Protein AF-A0A942KRL1-F1 (afdb_monomer)

Foldseek 3Di:
DD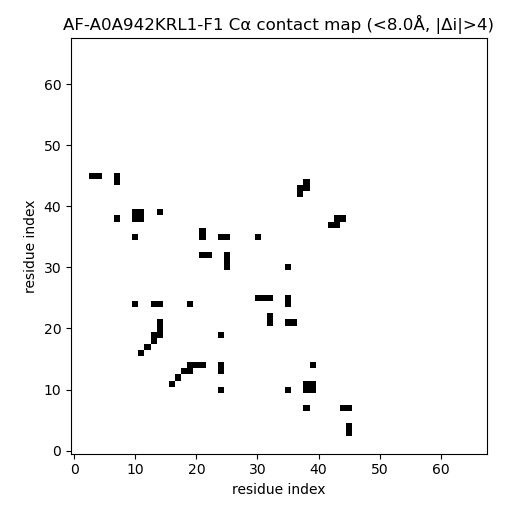PQQVLLVQLC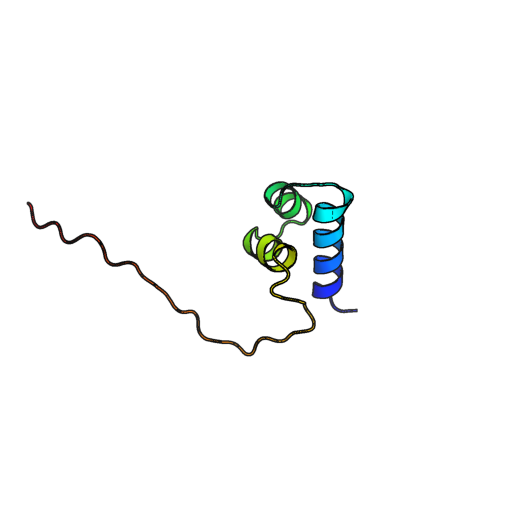CCCPPVVDDLVVSCVVVVHDSVSSCCSVVVVDDPPDPPDCDDDPPPPDDDDPDDDD

pLDDT: mean 76.75, std 17.16, range [39.56, 94.81]

Structure (mmCIF, N/CA/C/O backbone):
data_AF-A0A942KRL1-F1
#
_entry.id   AF-A0A942KRL1-F1
#
loop_
_atom_site.group_PDB
_atom_site.id
_atom_site.type_symbol
_atom_site.label_atom_id
_atom_site.label_alt_id
_atom_site.label_comp_id
_atom_site.label_asym_id
_atom_site.label_entity_id
_atom_site.label_seq_id
_atom_site.pdbx_PDB_ins_code
_atom_site.Cartn_x
_atom_site.Cartn_y
_atom_site.Cartn_z
_atom_site.occupancy
_atom_site.B_iso_or_equiv
_atom_site.auth_seq_id
_atom_site.auth_comp_id
_atom_site.auth_asym_id
_atom_site.auth_atom_id
_atom_site.pdbx_PDB_model_num
ATOM 1 N N . MET A 1 1 ? 9.945 -16.717 9.325 1.00 57.16 1 MET A N 1
ATOM 2 C CA . MET A 1 1 ? 8.837 -15.819 8.939 1.00 57.16 1 MET A CA 1
ATOM 3 C C . MET A 1 1 ? 9.430 -14.577 8.288 1.00 57.16 1 MET A C 1
ATOM 5 O O . MET A 1 1 ? 10.289 -13.957 8.903 1.00 57.16 1 MET A O 1
ATOM 9 N N . SER A 1 2 ? 9.067 -14.249 7.048 1.00 74.75 2 SER A N 1
ATOM 10 C CA . SER A 1 2 ? 9.566 -13.058 6.341 1.00 74.75 2 SER A CA 1
ATOM 11 C C . SER A 1 2 ? 8.584 -11.898 6.484 1.00 74.75 2 SER A C 1
ATOM 13 O O . SER A 1 2 ? 7.432 -12.025 6.076 1.00 74.75 2 SER A O 1
ATOM 15 N N . ILE A 1 3 ? 9.058 -10.764 7.006 1.00 77.88 3 ILE A N 1
ATOM 16 C CA . ILE A 1 3 ? 8.257 -9.555 7.290 1.00 77.88 3 ILE A CA 1
ATOM 17 C C . ILE A 1 3 ? 7.476 -9.071 6.051 1.00 77.88 3 ILE A C 1
ATOM 19 O O . ILE A 1 3 ? 6.360 -8.574 6.167 1.00 77.88 3 ILE A O 1
ATOM 23 N N . GLU A 1 4 ? 8.025 -9.254 4.845 1.00 82.06 4 GLU A N 1
ATOM 24 C CA . GLU A 1 4 ? 7.371 -8.823 3.602 1.00 82.06 4 GLU A CA 1
ATOM 25 C C . GLU A 1 4 ? 6.121 -9.635 3.228 1.00 82.06 4 GLU A C 1
ATOM 27 O O . GLU A 1 4 ? 5.203 -9.081 2.624 1.00 82.06 4 GLU A O 1
ATOM 32 N N . VAL A 1 5 ? 6.058 -10.921 3.596 1.00 86.12 5 VAL A N 1
ATOM 33 C CA . VAL A 1 5 ? 4.904 -11.788 3.287 1.00 86.12 5 VAL A CA 1
ATOM 34 C C . VAL A 1 5 ? 3.703 -11.393 4.140 1.00 86.12 5 VAL A C 1
ATOM 36 O O . VAL A 1 5 ? 2.615 -11.197 3.610 1.00 86.12 5 VAL A O 1
ATOM 39 N N . GLU A 1 6 ? 3.922 -11.148 5.431 1.00 88.50 6 GLU A N 1
ATOM 40 C CA . GLU A 1 6 ? 2.872 -10.677 6.340 1.00 88.50 6 GLU A CA 1
ATOM 41 C C . GLU A 1 6 ? 2.311 -9.312 5.902 1.00 88.50 6 GLU A C 1
ATOM 43 O O . GLU A 1 6 ? 1.111 -9.046 5.995 1.00 88.50 6 GLU A O 1
ATOM 48 N N . LEU A 1 7 ? 3.174 -8.432 5.381 1.00 88.94 7 LEU A N 1
ATOM 49 C CA . LEU A 1 7 ? 2.745 -7.138 4.857 1.00 88.94 7 LEU A CA 1
ATOM 50 C C . LEU A 1 7 ? 1.875 -7.289 3.601 1.00 88.94 7 LEU A C 1
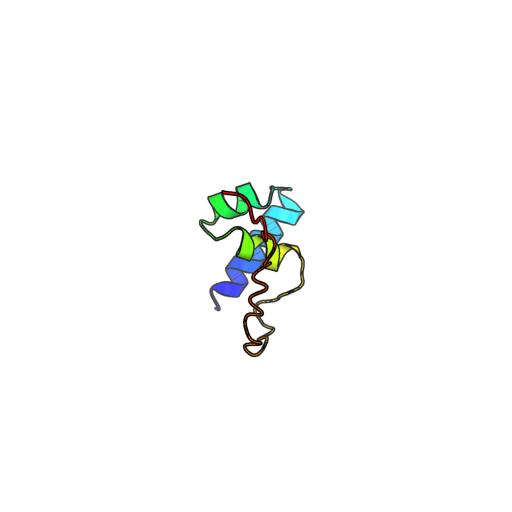ATOM 52 O O . LEU A 1 7 ? 0.859 -6.604 3.476 1.00 88.94 7 LEU A O 1
ATOM 56 N N . TYR A 1 8 ? 2.268 -8.176 2.684 1.00 90.25 8 TYR A N 1
ATOM 57 C CA . TYR A 1 8 ? 1.502 -8.486 1.479 1.00 90.25 8 TYR A CA 1
ATOM 58 C C . TYR A 1 8 ? 0.096 -8.999 1.821 1.00 90.25 8 TYR A C 1
ATOM 60 O O . TYR A 1 8 ? -0.889 -8.469 1.303 1.00 90.25 8 TYR A O 1
ATOM 68 N N . GLU A 1 9 ? -0.001 -9.961 2.741 1.00 90.12 9 GLU A N 1
ATOM 69 C CA . GLU A 1 9 ? -1.272 -10.550 3.178 1.00 90.12 9 GLU A CA 1
ATOM 70 C C . GLU A 1 9 ? -2.211 -9.499 3.780 1.00 90.12 9 GLU A C 1
ATOM 72 O O . GLU A 1 9 ? -3.370 -9.403 3.376 1.00 90.12 9 GLU A O 1
ATOM 77 N N . LYS A 1 10 ? -1.701 -8.635 4.669 1.00 92.56 10 LYS A N 1
ATOM 78 C CA . LYS A 1 10 ? -2.497 -7.553 5.275 1.00 92.56 10 LYS A CA 1
ATOM 79 C C . LYS A 1 10 ? -3.021 -6.560 4.241 1.00 92.56 10 LYS A C 1
ATOM 81 O O . LYS A 1 10 ? -4.171 -6.137 4.322 1.00 92.56 10 LYS A O 1
ATOM 86 N N . ILE A 1 11 ? -2.193 -6.170 3.267 1.00 92.69 11 ILE A N 1
ATOM 87 C CA . ILE A 1 11 ? -2.615 -5.251 2.199 1.00 92.69 11 ILE A CA 1
ATOM 88 C C . ILE A 1 11 ? -3.728 -5.883 1.365 1.00 92.69 11 ILE A C 1
ATOM 90 O O . ILE A 1 11 ? -4.726 -5.218 1.088 1.00 92.69 11 ILE A O 1
ATOM 94 N N . ARG A 1 12 ? -3.567 -7.157 0.991 1.00 90.50 12 ARG A N 1
ATOM 95 C CA . ARG A 1 12 ? -4.548 -7.896 0.195 1.00 90.50 12 ARG A CA 1
ATOM 96 C C . ARG A 1 12 ? -5.872 -8.033 0.942 1.00 90.50 12 ARG A C 1
ATOM 98 O O . ARG A 1 12 ? -6.914 -7.724 0.378 1.00 90.50 12 ARG A O 1
ATOM 105 N N . GLN A 1 13 ? -5.814 -8.378 2.228 1.00 93.06 13 GLN A N 1
ATOM 106 C CA . GLN A 1 13 ? -6.991 -8.493 3.082 1.00 93.06 13 GLN A CA 1
ATOM 107 C C . GLN A 1 13 ? -7.763 -7.171 3.161 1.00 93.06 13 GLN A C 1
ATOM 109 O O . GLN A 1 13 ? -8.960 -7.132 2.897 1.00 93.06 13 GLN A O 1
ATOM 114 N N . PHE A 1 14 ? -7.077 -6.063 3.443 1.00 92.75 14 PHE A N 1
ATOM 115 C CA . PHE A 1 14 ? -7.709 -4.744 3.518 1.00 92.75 14 PHE A CA 1
ATOM 116 C C . PHE A 1 14 ? -8.268 -4.245 2.184 1.00 92.75 14 PHE A C 1
ATOM 118 O O . PHE A 1 14 ? -9.227 -3.473 2.165 1.00 92.75 14 PHE A O 1
ATOM 125 N N . TYR A 1 15 ? -7.664 -4.644 1.069 1.00 91.44 15 TYR A N 1
ATOM 126 C CA . TYR A 1 15 ? -8.122 -4.233 -0.249 1.00 91.44 15 TYR A CA 1
ATOM 127 C C . TYR A 1 15 ? -9.322 -5.061 -0.729 1.00 91.44 15 TYR A C 1
ATOM 129 O O . TYR A 1 15 ? -10.306 -4.485 -1.181 1.00 91.44 15 TYR A O 1
ATOM 137 N N . GLU A 1 16 ? -9.255 -6.389 -0.604 1.00 89.56 16 GLU A N 1
ATOM 138 C CA . GLU A 1 16 ? -10.273 -7.311 -1.124 1.00 89.56 16 GLU A CA 1
ATOM 139 C C . GLU A 1 16 ? -11.451 -7.507 -0.162 1.00 89.56 16 GLU A C 1
ATOM 141 O O . GLU A 1 16 ? -12.593 -7.523 -0.612 1.00 89.56 16 GLU A O 1
ATOM 146 N N . HIS A 1 17 ? -11.202 -7.619 1.149 1.00 90.12 17 HIS A N 1
ATOM 147 C CA . HIS A 1 17 ? -12.266 -7.852 2.134 1.00 90.12 17 HIS A CA 1
ATOM 148 C C . HIS A 1 17 ? -12.876 -6.553 2.664 1.00 90.12 17 HIS A C 1
ATOM 150 O O . HIS A 1 17 ? -14.096 -6.431 2.715 1.00 90.12 17 HIS A O 1
ATOM 156 N N . ASP A 1 18 ? -12.045 -5.572 3.030 1.00 88.62 18 ASP A N 1
ATOM 157 C CA . ASP A 1 18 ? -12.537 -4.320 3.629 1.00 88.62 18 ASP A CA 1
ATOM 158 C C . ASP A 1 18 ? -12.864 -3.242 2.577 1.00 88.62 18 ASP A C 1
ATOM 160 O O . ASP A 1 18 ? -13.388 -2.180 2.919 1.00 88.62 18 ASP A O 1
ATOM 164 N N . GLY A 1 19 ? -12.518 -3.464 1.301 1.00 91.12 19 GLY A N 1
ATOM 165 C CA . GLY A 1 19 ? -12.740 -2.497 0.220 1.00 91.12 19 GLY A CA 1
ATOM 166 C C . GLY A 1 19 ? -12.015 -1.161 0.429 1.00 91.12 19 GLY A C 1
ATOM 167 O O . GLY A 1 19 ? -12.417 -0.128 -0.115 1.00 91.12 19 GLY A O 1
ATOM 168 N N . MET A 1 20 ? -10.960 -1.136 1.250 1.00 92.00 20 MET A N 1
ATOM 169 C CA . MET A 1 20 ? -10.272 0.103 1.588 1.00 92.00 20 MET A CA 1
ATOM 170 C C . MET A 1 20 ? -9.491 0.658 0.398 1.00 92.00 20 MET A C 1
ATOM 172 O O . MET A 1 20 ? -8.790 -0.047 -0.328 1.00 92.00 20 MET A O 1
ATOM 176 N N . SER A 1 21 ? -9.517 1.985 0.249 1.00 93.38 21 SER A N 1
ATOM 177 C CA . SER A 1 21 ? -8.672 2.648 -0.745 1.00 93.38 21 SER A CA 1
ATOM 178 C C . SER A 1 21 ? -7.182 2.454 -0.435 1.00 93.38 21 SER A C 1
ATOM 180 O O . SER A 1 21 ? -6.755 2.481 0.722 1.00 93.38 21 SER A O 1
ATOM 182 N N . GLN A 1 22 ? -6.347 2.389 -1.476 1.00 92.06 22 GLN A N 1
ATOM 183 C CA . GLN A 1 22 ? -4.889 2.257 -1.328 1.00 92.06 22 GLN A CA 1
ATOM 184 C C . GLN A 1 22 ? -4.269 3.345 -0.426 1.00 92.06 22 GLN A C 1
ATOM 186 O O . GLN A 1 22 ? -3.273 3.113 0.257 1.00 92.06 22 GLN A O 1
ATOM 191 N N . ARG A 1 23 ? -4.858 4.552 -0.404 1.00 93.56 23 ARG A N 1
ATOM 192 C CA . ARG A 1 23 ? -4.426 5.654 0.473 1.00 93.56 23 ARG A CA 1
ATOM 193 C C . ARG A 1 23 ? -4.733 5.378 1.945 1.00 93.56 23 ARG A C 1
ATOM 195 O O . ARG A 1 23 ? -3.915 5.727 2.792 1.00 93.56 23 ARG A O 1
ATOM 202 N N . ALA A 1 24 ? -5.889 4.787 2.245 1.00 94.12 24 ALA A N 1
ATOM 203 C CA . ALA A 1 24 ? -6.259 4.414 3.607 1.00 94.12 24 ALA A CA 1
ATOM 204 C C . ALA A 1 24 ? -5.342 3.301 4.131 1.00 94.12 24 ALA A C 1
ATOM 206 O O . ALA A 1 24 ? -4.794 3.425 5.224 1.00 94.12 24 ALA A O 1
ATOM 207 N N . ILE A 1 25 ? -5.076 2.288 3.301 1.00 93.94 25 ILE A N 1
ATOM 208 C CA . ILE A 1 25 ? -4.168 1.178 3.624 1.00 93.94 25 ILE A CA 1
ATOM 209 C C . ILE A 1 25 ? -2.750 1.693 3.907 1.00 93.94 25 ILE A C 1
ATOM 211 O O . ILE A 1 25 ? -2.156 1.335 4.922 1.00 9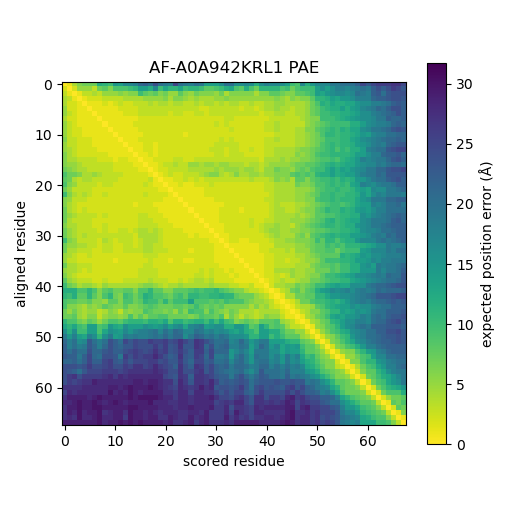3.94 25 ILE A O 1
ATOM 215 N N . ALA A 1 26 ? -2.230 2.594 3.064 1.00 94.56 26 ALA A N 1
ATOM 216 C CA . ALA A 1 26 ? -0.907 3.193 3.248 1.00 94.56 26 ALA A CA 1
ATOM 217 C C . ALA A 1 26 ? -0.766 3.914 4.599 1.00 94.56 26 ALA A C 1
ATOM 219 O O . ALA A 1 26 ? 0.238 3.743 5.286 1.00 94.56 26 ALA A O 1
ATOM 220 N N . LYS A 1 27 ? -1.788 4.683 5.004 1.00 94.81 27 LYS A N 1
ATOM 221 C CA . LYS A 1 27 ? -1.812 5.364 6.308 1.00 94.81 27 LYS A CA 1
ATOM 222 C C . LYS A 1 27 ? -1.912 4.377 7.471 1.00 94.81 27 LYS A C 1
ATOM 224 O O . LYS A 1 27 ? -1.213 4.544 8.460 1.00 94.81 27 LYS A O 1
ATOM 229 N N . LYS A 1 28 ? -2.758 3.352 7.342 1.00 93.12 28 LYS A N 1
ATOM 230 C CA . LYS A 1 28 ? -3.015 2.359 8.395 1.00 93.12 28 LYS A CA 1
ATOM 231 C C . LYS A 1 28 ? -1.790 1.495 8.694 1.00 93.12 28 LYS A C 1
ATOM 233 O O . LYS A 1 28 ? -1.512 1.212 9.851 1.00 93.12 28 LYS A O 1
ATOM 238 N N . LEU A 1 29 ? -1.057 1.101 7.654 1.00 91.31 29 LEU A N 1
ATOM 239 C CA . LEU A 1 29 ? 0.146 0.272 7.762 1.00 91.31 29 LEU A CA 1
ATOM 240 C C . LEU A 1 29 ? 1.445 1.092 7.839 1.00 91.31 29 LEU A C 1
ATOM 242 O O . LEU A 1 29 ? 2.516 0.511 7.964 1.00 91.31 29 LEU A O 1
ATOM 246 N N . ASN A 1 30 ? 1.356 2.424 7.759 1.00 93.00 30 ASN A N 1
ATOM 247 C CA . ASN A 1 30 ? 2.491 3.350 7.714 1.00 93.00 30 ASN A CA 1
ATOM 248 C C . ASN A 1 30 ? 3.548 2.981 6.651 1.00 93.00 30 ASN A C 1
ATOM 250 O O . ASN A 1 30 ? 4.754 2.988 6.897 1.00 93.00 30 ASN A O 1
ATOM 254 N N . ILE A 1 31 ? 3.081 2.641 5.449 1.00 90.81 31 ILE A N 1
ATOM 255 C CA . ILE A 1 31 ? 3.924 2.266 4.308 1.00 90.81 31 ILE A CA 1
ATOM 256 C C . ILE A 1 31 ? 3.686 3.195 3.125 1.00 90.81 31 ILE A C 1
ATOM 258 O O . ILE A 1 31 ? 2.657 3.862 3.006 1.00 90.81 31 ILE A O 1
ATOM 262 N N . SER A 1 32 ? 4.641 3.219 2.197 1.00 90.19 32 SER A N 1
ATOM 263 C CA . SER A 1 32 ? 4.505 4.042 1.000 1.00 90.19 32 SER A CA 1
ATOM 264 C C . SER A 1 32 ? 3.318 3.585 0.142 1.00 90.19 32 SER A C 1
ATOM 266 O O . SER A 1 32 ? 3.079 2.389 -0.046 1.00 90.19 32 SER A O 1
ATOM 268 N N . ARG A 1 33 ? 2.614 4.545 -0.471 1.00 88.75 33 ARG A N 1
ATOM 269 C CA . ARG A 1 33 ? 1.554 4.246 -1.450 1.00 8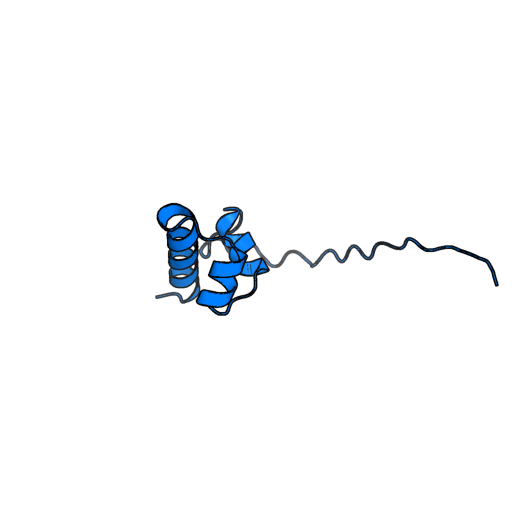8.75 33 ARG A CA 1
ATOM 270 C C . ARG A 1 33 ? 2.074 3.390 -2.610 1.00 88.75 33 ARG A C 1
ATOM 272 O O . ARG A 1 33 ? 1.331 2.570 -3.135 1.00 88.75 33 ARG A O 1
ATOM 279 N N . ASN A 1 34 ? 3.339 3.566 -2.993 1.00 88.06 34 ASN A N 1
ATOM 280 C CA . ASN A 1 34 ? 3.963 2.791 -4.064 1.00 88.06 34 ASN A CA 1
ATOM 281 C C . ASN A 1 34 ? 4.046 1.305 -3.699 1.00 88.06 34 ASN A C 1
ATOM 283 O O . ASN A 1 34 ? 3.803 0.463 -4.555 1.00 88.06 34 ASN A O 1
ATOM 287 N N . THR A 1 35 ? 4.328 0.993 -2.433 1.00 88.88 35 THR A N 1
ATOM 288 C CA . THR A 1 35 ? 4.346 -0.380 -1.913 1.00 88.88 35 THR A CA 1
ATOM 289 C C . THR A 1 35 ? 2.953 -0.999 -1.950 1.00 88.88 35 THR A C 1
ATOM 291 O O . THR A 1 35 ? 2.794 -2.104 -2.454 1.00 88.88 35 THR A O 1
ATOM 294 N N . VAL A 1 36 ? 1.933 -0.264 -1.490 1.00 91.38 36 VAL A N 1
ATOM 295 C CA . VAL A 1 36 ? 0.533 -0.721 -1.556 1.00 91.38 36 VAL A CA 1
ATOM 296 C C . VAL A 1 36 ? 0.122 -0.994 -2.998 1.00 91.38 36 VAL A C 1
ATOM 298 O O . VAL A 1 36 ? -0.365 -2.075 -3.297 1.00 91.38 36 VAL A O 1
ATOM 301 N N . LYS A 1 37 ? 0.382 -0.047 -3.909 1.00 90.62 37 LYS A N 1
ATOM 302 C CA . LYS A 1 37 ? 0.073 -0.197 -5.334 1.00 90.62 37 LYS A CA 1
ATOM 303 C C . LYS A 1 37 ? 0.759 -1.425 -5.936 1.00 90.62 37 LYS A C 1
ATOM 305 O O . LYS A 1 37 ? 0.106 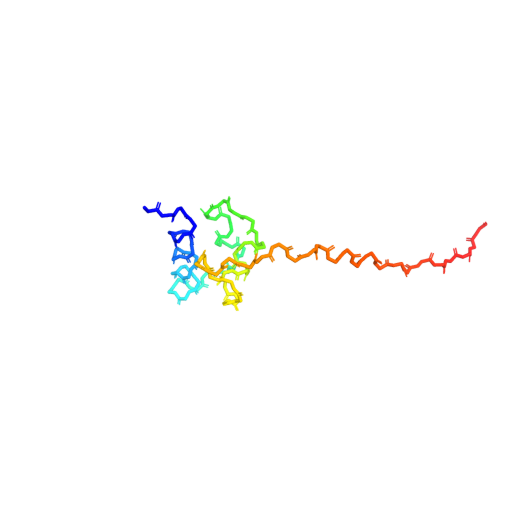-2.227 -6.586 1.00 90.62 37 LYS A O 1
ATOM 310 N N . LYS A 1 38 ? 2.056 -1.594 -5.672 1.00 86.75 38 LYS A N 1
ATOM 311 C CA . LYS A 1 38 ? 2.857 -2.725 -6.153 1.00 86.75 38 LYS A CA 1
ATOM 312 C C . LYS A 1 38 ? 2.244 -4.079 -5.764 1.00 86.75 38 LYS A C 1
ATOM 314 O O . LYS A 1 38 ? 2.234 -4.988 -6.586 1.00 86.75 38 LYS A O 1
ATOM 319 N N . TYR A 1 39 ? 1.718 -4.188 -4.544 1.00 88.44 39 TYR A N 1
ATOM 320 C CA . TYR A 1 39 ? 1.095 -5.416 -4.048 1.00 88.44 39 TYR A CA 1
ATOM 321 C C . TYR A 1 39 ? -0.378 -5.579 -4.455 1.00 88.44 39 TYR A C 1
ATOM 323 O O . TYR A 1 39 ? -0.803 -6.705 -4.692 1.00 88.44 39 TYR A O 1
ATOM 331 N N . CYS A 1 40 ? -1.137 -4.489 -4.608 1.00 86.62 40 CYS A N 1
ATOM 332 C CA . CYS A 1 40 ? -2.506 -4.529 -5.138 1.00 86.62 40 CYS A CA 1
ATOM 333 C C . CYS A 1 40 ? -2.549 -4.879 -6.633 1.00 86.62 40 CYS A C 1
ATOM 335 O O . CYS A 1 40 ? -3.422 -5.630 -7.047 1.00 86.62 40 CYS A O 1
ATOM 337 N N . ASP A 1 41 ? -1.610 -4.368 -7.437 1.00 83.25 41 ASP A N 1
ATOM 338 C CA . ASP A 1 41 ? -1.578 -4.592 -8.890 1.00 83.25 41 ASP A CA 1
ATOM 339 C C . ASP A 1 41 ? -1.187 -6.048 -9.252 1.00 83.25 41 ASP A C 1
ATOM 341 O O . ASP A 1 41 ? -1.175 -6.406 -10.426 1.00 83.25 41 ASP A O 1
ATOM 345 N N . GLY A 1 42 ? -0.805 -6.886 -8.275 1.00 71.81 42 GLY A N 1
ATOM 346 C CA . GLY A 1 42 ? -0.444 -8.300 -8.477 1.00 71.81 42 GLY A CA 1
ATOM 347 C C . GLY A 1 42 ? 0.869 -8.539 -9.236 1.00 71.81 42 GLY A C 1
ATOM 348 O O . GLY A 1 42 ? 1.294 -9.677 -9.391 1.00 71.81 42 GLY A O 1
ATOM 349 N N . SER A 1 43 ? 1.538 -7.471 -9.674 1.00 68.81 43 SER A N 1
ATOM 350 C CA . SER A 1 43 ? 2.771 -7.512 -10.475 1.00 68.81 43 SER A CA 1
ATOM 351 C C . SER A 1 43 ? 4.025 -7.910 -9.696 1.00 68.81 43 SER A C 1
ATOM 353 O O . SE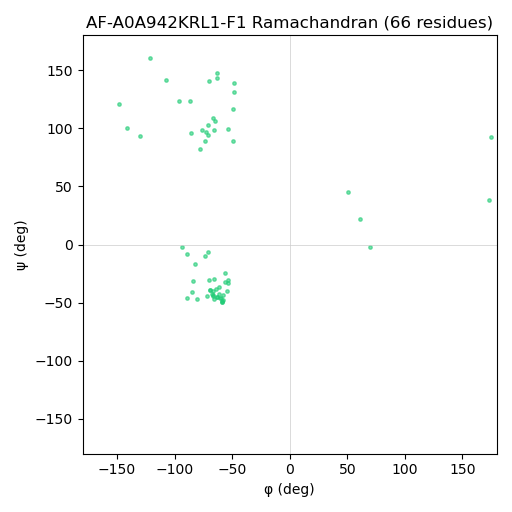R A 1 43 ? 5.086 -8.106 -10.291 1.00 68.81 43 SER A O 1
ATOM 355 N N . HIS A 1 44 ? 3.939 -7.983 -8.368 1.00 68.69 44 HIS A N 1
ATOM 356 C CA . HIS A 1 44 ? 5.070 -8.358 -7.542 1.00 68.69 44 HIS A CA 1
ATOM 357 C C . HIS A 1 44 ? 4.631 -9.104 -6.296 1.00 68.69 44 HIS A C 1
ATOM 359 O O . HIS A 1 44 ? 3.929 -8.564 -5.441 1.00 68.69 44 HIS A O 1
ATOM 365 N N . VAL A 1 45 ? 5.128 -10.323 -6.170 1.00 75.38 45 VAL A N 1
ATOM 366 C CA . VAL A 1 45 ? 4.952 -11.161 -4.992 1.00 75.38 45 VAL A CA 1
ATOM 367 C C . VAL A 1 45 ? 6.275 -11.250 -4.226 1.00 75.38 45 VAL A C 1
ATOM 369 O O . VAL A 1 45 ? 7.326 -11.312 -4.863 1.00 75.38 45 VAL A O 1
ATOM 372 N N . PRO A 1 46 ? 6.273 -11.251 -2.878 1.00 77.69 46 PRO A N 1
ATOM 373 C CA . PRO A 1 46 ? 7.508 -11.220 -2.080 1.00 77.69 46 PRO A CA 1
ATOM 374 C C . PRO A 1 46 ? 8.503 -12.356 -2.378 1.00 77.69 46 PRO A C 1
ATOM 376 O O . PRO A 1 46 ? 9.703 -12.215 -2.150 1.00 77.69 46 PRO A O 1
ATOM 379 N N . TRP A 1 47 ? 8.018 -13.490 -2.890 1.00 76.62 47 TRP A N 1
ATOM 380 C CA . TRP A 1 47 ? 8.852 -14.631 -3.276 1.00 76.62 47 TRP A CA 1
ATOM 381 C C . TRP A 1 47 ? 9.479 -14.502 -4.673 1.00 76.62 47 TRP A C 1
ATOM 383 O O . TRP A 1 47 ? 10.462 -15.185 -4.961 1.00 76.62 47 TRP A O 1
ATOM 393 N N . GLU A 1 48 ? 8.988 -13.601 -5.527 1.00 73.25 48 GLU A N 1
ATOM 394 C CA . GLU A 1 48 ? 9.624 -13.281 -6.804 1.00 73.25 48 GLU A CA 1
ATOM 395 C C . GLU A 1 48 ? 10.700 -12.212 -6.609 1.00 73.25 48 GLU A C 1
ATOM 397 O O . GLU A 1 48 ? 10.457 -11.001 -6.645 1.00 73.25 48 GLU A O 1
ATOM 402 N N . ARG A 1 49 ? 11.952 -12.653 -6.458 1.00 62.34 49 ARG A N 1
ATOM 403 C CA . ARG A 1 49 ? 13.085 -11.731 -6.540 1.00 62.34 49 ARG A CA 1
ATOM 404 C C . ARG A 1 49 ? 13.274 -11.278 -7.983 1.00 62.34 49 ARG A C 1
ATOM 406 O O . ARG A 1 49 ? 13.994 -11.912 -8.750 1.00 62.34 49 ARG A O 1
ATOM 413 N N . GLN A 1 50 ? 12.694 -10.137 -8.343 1.00 62.09 50 GLN A N 1
ATOM 414 C CA . GLN A 1 50 ? 13.109 -9.447 -9.560 1.00 62.09 50 GLN A CA 1
ATOM 415 C C . GLN A 1 50 ? 14.545 -8.953 -9.363 1.00 62.09 50 GLN A C 1
ATOM 417 O O . GLN A 1 50 ? 14.807 -8.049 -8.564 1.00 62.09 50 GLN A O 1
ATOM 422 N N . GLY A 1 51 ? 15.488 -9.593 -10.062 1.00 58.59 51 GLY A N 1
ATOM 423 C CA . GLY A 1 51 ? 16.870 -9.130 -10.148 1.00 58.59 51 GLY A CA 1
ATOM 424 C C . GLY A 1 51 ? 16.870 -7.641 -10.479 1.00 58.59 51 GLY A C 1
ATOM 425 O O . GLY A 1 51 ? 16.112 -7.216 -11.346 1.00 58.59 51 GLY A O 1
ATOM 426 N N . LYS A 1 52 ? 17.642 -6.844 -9.727 1.00 58.41 52 LYS A N 1
ATOM 427 C CA . LYS A 1 52 ? 17.664 -5.371 -9.780 1.00 58.41 52 LYS A CA 1
ATOM 428 C C . LYS A 1 52 ? 17.799 -4.865 -11.225 1.00 58.41 52 LYS A C 1
ATOM 430 O O . LYS A 1 52 ? 18.907 -4.634 -11.695 1.00 58.41 52 LYS A O 1
ATOM 435 N N . SER A 1 53 ? 16.687 -4.669 -11.929 1.00 52.31 53 SER A N 1
ATOM 436 C CA . SER A 1 53 ? 16.700 -4.076 -13.263 1.00 52.31 53 SER A CA 1
ATOM 437 C C . SER A 1 53 ? 16.658 -2.559 -13.096 1.00 52.31 53 SER A C 1
ATOM 439 O O . SER A 1 53 ? 15.821 -2.012 -12.373 1.00 52.31 53 SER A O 1
ATOM 441 N N . GLY A 1 54 ? 17.662 -1.904 -13.677 1.00 58.25 54 GLY A N 1
ATOM 442 C CA . GLY A 1 54 ? 18.005 -0.508 -13.463 1.00 58.25 54 GLY A CA 1
ATOM 443 C C . GLY A 1 54 ? 16.822 0.453 -13.555 1.00 58.25 54 GLY A C 1
ATOM 444 O O . GLY A 1 54 ? 15.972 0.384 -14.441 1.00 58.25 54 GLY A O 1
ATOM 445 N N . ARG A 1 55 ? 16.815 1.413 -12.632 1.00 54.59 55 ARG A N 1
ATOM 446 C CA . ARG A 1 55 ? 15.929 2.575 -12.622 1.00 54.59 55 ARG A CA 1
ATOM 447 C C . ARG A 1 55 ? 16.038 3.316 -13.964 1.00 54.59 55 ARG A C 1
ATOM 449 O O . ARG A 1 55 ? 16.958 4.110 -14.145 1.00 54.59 55 ARG A O 1
ATOM 456 N N . LYS A 1 56 ? 15.108 3.108 -14.904 1.00 59.19 56 LYS A N 1
ATOM 457 C CA . LYS A 1 56 ? 14.994 3.981 -16.084 1.00 59.19 56 LYS A CA 1
ATOM 458 C C . LYS A 1 56 ? 14.414 5.323 -15.636 1.00 59.19 56 LYS A C 1
ATOM 460 O O . LYS A 1 56 ? 13.212 5.475 -15.450 1.00 59.19 56 LYS A O 1
ATOM 465 N N . ASN A 1 57 ? 15.303 6.284 -15.398 1.00 53.03 57 ASN A N 1
ATOM 466 C CA . ASN A 1 57 ? 14.965 7.675 -15.129 1.00 53.03 57 ASN A CA 1
ATOM 467 C C . ASN A 1 57 ? 14.507 8.344 -16.433 1.00 53.03 57 ASN A C 1
ATOM 469 O O . ASN A 1 57 ? 15.327 8.902 -17.157 1.00 53.03 57 ASN A O 1
ATOM 473 N N . THR A 1 58 ? 13.215 8.300 -16.754 1.00 52.62 58 THR A N 1
ATOM 474 C CA . THR A 1 58 ? 12.661 9.174 -17.795 1.00 52.62 58 THR A CA 1
ATOM 475 C C . THR A 1 58 ? 12.476 10.575 -17.215 1.00 52.62 58 THR A C 1
ATOM 477 O O . THR A 1 58 ? 11.386 10.948 -16.782 1.00 52.62 58 THR A O 1
ATOM 480 N N . ARG A 1 59 ? 13.563 11.357 -17.197 1.00 51.00 59 ARG A N 1
ATOM 481 C CA . ARG A 1 59 ? 13.484 12.822 -17.162 1.00 51.00 59 ARG A CA 1
ATOM 482 C C . ARG A 1 59 ? 12.842 13.267 -18.477 1.00 51.00 59 ARG A C 1
ATOM 484 O O . ARG A 1 59 ? 13.460 13.178 -19.530 1.00 51.00 59 ARG A O 1
ATOM 491 N N . ASN A 1 60 ? 11.584 13.684 -18.416 1.00 50.53 60 ASN A N 1
ATOM 492 C CA . ASN A 1 60 ? 10.914 14.369 -19.513 1.00 50.53 60 ASN A CA 1
ATOM 493 C C . ASN A 1 60 ? 11.507 15.783 -19.637 1.00 50.53 60 ASN A C 1
ATOM 495 O O . ASN A 1 60 ? 11.189 16.663 -18.840 1.00 50.53 60 ASN A O 1
ATOM 499 N N . THR A 1 61 ? 12.376 15.975 -20.626 1.00 53.66 61 THR A N 1
ATOM 500 C CA . THR A 1 61 ? 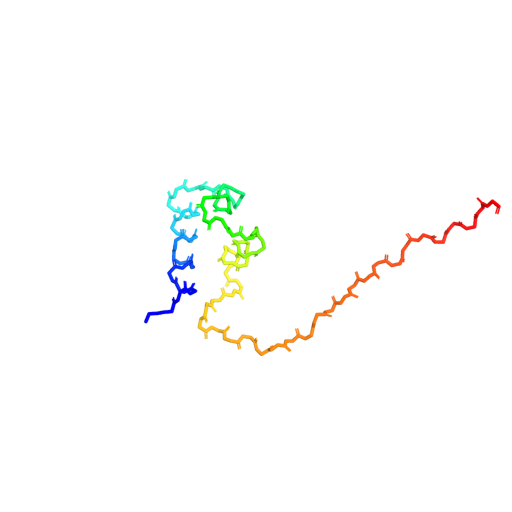12.800 17.279 -21.140 1.00 53.66 61 THR A CA 1
ATOM 501 C C . THR A 1 61 ? 11.677 17.842 -22.013 1.00 53.66 61 THR A C 1
ATOM 503 O O . THR A 1 61 ? 11.560 17.470 -23.178 1.00 53.66 61 THR A O 1
ATOM 506 N N . ARG A 1 62 ? 10.843 18.738 -21.478 1.00 50.25 62 ARG A N 1
ATOM 507 C CA . ARG A 1 62 ? 9.943 19.582 -22.284 1.00 50.25 62 ARG A CA 1
ATOM 508 C C . ARG A 1 62 ? 9.874 20.978 -21.687 1.00 50.25 62 ARG A C 1
ATOM 510 O O . ARG A 1 62 ? 9.168 21.203 -20.712 1.00 50.25 62 ARG A O 1
ATOM 517 N N . GLY A 1 63 ? 10.630 21.889 -22.291 1.00 44.22 63 GLY A N 1
ATOM 518 C CA . GLY A 1 63 ? 10.618 23.301 -21.931 1.00 44.22 63 GLY A CA 1
ATOM 519 C C . GLY A 1 63 ? 11.677 24.134 -22.642 1.00 44.22 63 GLY A C 1
ATOM 520 O O . GLY A 1 63 ? 12.265 25.006 -22.018 1.00 44.22 63 GLY A O 1
ATOM 521 N N . THR A 1 64 ? 11.946 23.875 -23.925 1.00 53.66 64 THR A N 1
ATOM 522 C CA . THR A 1 64 ? 12.505 24.915 -24.793 1.00 53.66 64 THR A CA 1
ATOM 523 C C . THR A 1 64 ? 11.432 25.988 -24.932 1.00 53.66 64 THR A C 1
ATOM 525 O O . THR A 1 64 ? 10.496 25.823 -25.705 1.00 53.66 64 THR A O 1
ATOM 528 N N . VAL A 1 65 ? 11.546 27.063 -24.160 1.00 48.09 65 VAL A N 1
ATOM 529 C CA . VAL A 1 65 ? 10.992 28.363 -24.533 1.00 48.09 65 VAL A CA 1
ATOM 530 C C . VAL A 1 65 ? 12.127 29.358 -24.347 1.00 48.09 65 VAL A C 1
ATOM 532 O O . VAL A 1 65 ? 12.387 29.844 -23.251 1.00 48.09 65 VAL A O 1
ATOM 535 N N . LEU A 1 66 ? 12.841 29.597 -25.450 1.00 49.69 66 LEU A N 1
ATOM 536 C CA . LEU A 1 66 ? 13.373 30.922 -25.739 1.00 49.69 66 LEU A CA 1
ATOM 537 C C . LEU A 1 66 ? 12.214 31.910 -25.556 1.00 49.69 66 LEU A C 1
ATOM 539 O O . LEU A 1 66 ? 11.226 31.782 -26.274 1.00 49.69 66 LEU A O 1
ATOM 543 N N . LEU A 1 67 ? 12.323 32.821 -24.593 1.00 46.81 67 LEU A N 1
ATOM 544 C CA . LEU A 1 67 ? 11.976 34.245 -24.688 1.00 46.81 67 LEU A CA 1
ATOM 545 C C . LEU A 1 67 ? 12.139 34.871 -23.290 1.00 46.81 67 LEU A C 1
ATOM 547 O O . LEU A 1 67 ? 11.224 34.826 -22.469 1.00 46.81 67 LEU A O 1
ATOM 551 N N . CYS A 1 68 ? 13.321 35.424 -23.025 1.00 39.56 68 CYS A N 1
ATOM 552 C CA . CYS A 1 68 ? 13.501 36.783 -22.516 1.00 39.56 68 CYS A CA 1
ATOM 553 C C . CYS A 1 68 ? 14.956 37.205 -22.748 1.00 39.56 68 CYS A C 1
ATOM 555 O O . CYS A 1 68 ? 15.832 36.312 -22.684 1.00 39.56 68 CYS A O 1
#

Nearest PDB structures (foldseek):
  7bhy-assembly1_B  TM=9.013E-01  e=5.519E-02  Bacillus subtilis subsp. subtilis str. 168
  7bhy-assembly2_C-2  TM=9.023E-01  e=5.891E-02  Bacillus subtilis subsp. subtilis str. 168
  2w48-assembly1_A  TM=6.570E-01  e=5.171E-02  Klebsiella pneumoniae
  3hug-assembly6_K  TM=8.317E-01  e=1.906E-01  Mycobacterium tuberculosis H37Rv
  2o8x-assembly1_B  TM=8.541E-01  e=6.584E-01  Mycobacterium tuberculosis H37Rv

Secondary structure (DSSP, 8-state):
--HHHHHHHHHHHHHHTS---HHHHHHHHT--HHHHHHHHTSS--TT---------------------

Radius 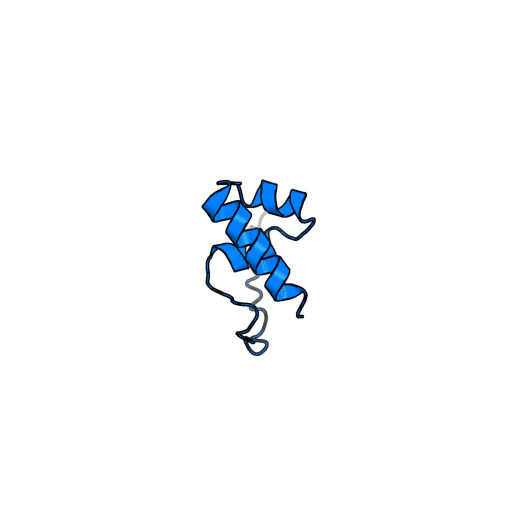of gyration: 17.45 Å; Cα contacts (8 Å, |Δi|>4): 36; chains: 1; bounding box: 31×53×35 Å

Sequence (68 aa):
MSIEVELYEKIRQFYEHDGMSQRAIAKKLNISRNTVKKYCDGSHVPWERQGKSGRKNTRNTRGTVLLC

Solvent-accessible surface area (backbone atoms only — not comparable to full-atom values): 4531 Å² total; per-residue (Å²): 139,62,72,62,52,61,52,48,51,53,52,49,45,40,42,71,73,67,63,45,52,59,68,57,52,17,63,75,71,71,46,57,54,66,58,45,49,44,51,72,70,66,82,51,50,83,86,62,78,74,73,89,71,77,85,80,79,80,76,81,87,82,79,93,68,92,85,131

Mean predicted aligned error: 10.81 Å